Protein AF-A0AA38C090-F1 (afdb_monomer_lite)

Radius of gyration: 19.58 Å; chains: 1; bounding box: 48×39×38 Å

Sequence (57 aa):
TSIRTPTGATPFSLIYGSEVVLPLEVQIPSLHVSLREFVSDEDYRQNRLAQLELLDE

Foldseek 3Di:
DDDDDDPPDDPVCVVPVDDDPDDVCVVDPDPVRVVPVVDDPVRVVVVVVVVVVVVVD

Structure (mmCIF, N/CA/C/O backbone):
data_AF-A0AA38C090-F1
#
_entry.id   AF-A0AA38C090-F1
#
loop_
_atom_site.group_PDB
_atom_site.id
_atom_site.type_symbol
_atom_site.label_atom_id
_atom_site.label_alt_id
_atom_site.label_comp_id
_atom_site.label_asym_id
_atom_site.label_entity_id
_atom_site.label_seq_id
_atom_site.pdbx_PDB_ins_code
_atom_site.Cartn_x
_atom_site.Cartn_y
_atom_site.Cartn_z
_atom_site.occupancy
_atom_site.B_iso_or_equiv
_at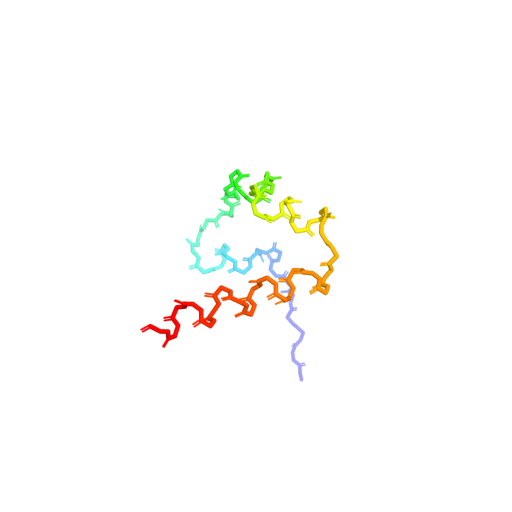om_site.auth_seq_id
_atom_site.auth_comp_id
_atom_site.auth_asym_id
_atom_site.auth_atom_id
_atom_site.pdbx_PDB_model_num
ATOM 1 N N . THR A 1 1 ? 25.356 -25.611 -4.132 1.00 61.38 1 THR A N 1
ATOM 2 C CA . THR A 1 1 ? 24.597 -24.359 -4.346 1.00 61.38 1 THR A CA 1
ATOM 3 C C . THR A 1 1 ? 25.129 -23.703 -5.608 1.00 61.38 1 THR A C 1
ATOM 5 O O . THR A 1 1 ? 26.338 -23.664 -5.781 1.00 61.38 1 THR A O 1
ATOM 8 N N . SER A 1 2 ? 24.266 -23.308 -6.547 1.00 74.00 2 SER A N 1
ATOM 9 C CA . SER A 1 2 ? 24.692 -22.703 -7.822 1.00 74.00 2 SER A CA 1
ATOM 10 C C . SER A 1 2 ? 24.507 -21.189 -7.749 1.00 74.00 2 SER A C 1
ATOM 12 O O . SER A 1 2 ? 23.444 -20.724 -7.339 1.00 74.00 2 SER A O 1
ATOM 14 N N . ILE A 1 3 ? 25.546 -20.433 -8.100 1.00 76.44 3 ILE A N 1
ATOM 15 C CA . ILE A 1 3 ? 25.503 -18.970 -8.158 1.00 76.44 3 ILE A CA 1
ATOM 16 C C . ILE A 1 3 ? 24.756 -18.591 -9.436 1.00 76.44 3 ILE A C 1
ATOM 18 O O . ILE A 1 3 ? 25.192 -18.926 -10.536 1.00 76.44 3 ILE A O 1
ATOM 22 N N . ARG A 1 4 ? 23.617 -17.913 -9.292 1.00 76.69 4 ARG A N 1
ATOM 23 C CA . ARG A 1 4 ? 22.893 -17.325 -10.420 1.00 76.69 4 ARG A CA 1
ATOM 24 C C . ARG A 1 4 ? 23.272 -15.858 -10.554 1.00 76.69 4 ARG A C 1
ATOM 26 O O . ARG A 1 4 ? 23.190 -15.108 -9.585 1.00 76.69 4 ARG A O 1
ATOM 33 N N . THR A 1 5 ? 23.656 -15.461 -11.760 1.00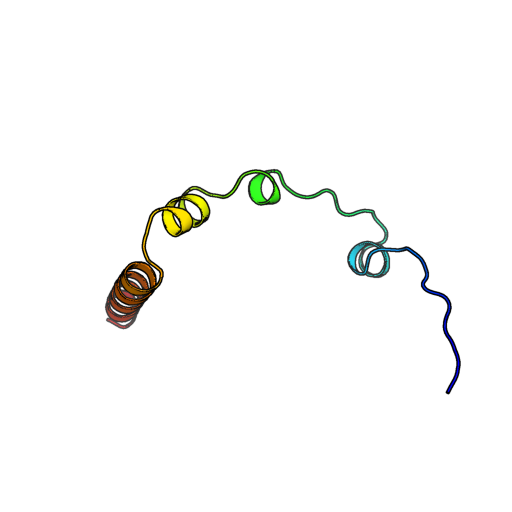 81.81 5 THR A N 1
ATOM 34 C CA . THR A 1 5 ? 23.875 -14.060 -12.120 1.00 81.81 5 THR A CA 1
ATOM 35 C C . THR A 1 5 ? 22.528 -13.330 -12.122 1.00 81.81 5 THR A C 1
ATOM 37 O O . THR A 1 5 ? 21.580 -13.838 -12.729 1.00 81.81 5 THR A O 1
ATOM 40 N N . PRO A 1 6 ? 22.396 -12.173 -11.449 1.00 80.44 6 PRO A N 1
ATOM 41 C CA . PRO A 1 6 ? 21.161 -11.402 -11.487 1.00 80.44 6 PRO A CA 1
ATOM 42 C C . PRO A 1 6 ? 20.910 -10.909 -12.915 1.00 80.44 6 PRO A C 1
ATOM 44 O O . PRO A 1 6 ? 21.801 -10.369 -13.564 1.00 80.44 6 PRO A O 1
ATOM 47 N N . THR A 1 7 ? 19.687 -11.090 -13.405 1.00 80.50 7 THR A N 1
ATOM 48 C CA . THR A 1 7 ? 19.273 -10.729 -14.770 1.00 80.50 7 THR A CA 1
ATOM 49 C C . THR A 1 7 ? 19.136 -9.223 -14.991 1.00 80.50 7 THR A C 1
ATOM 51 O O . THR A 1 7 ? 18.848 -8.806 -16.106 1.00 80.50 7 THR A O 1
ATOM 54 N N . GLY A 1 8 ? 19.295 -8.400 -13.947 1.00 83.62 8 GLY A N 1
ATOM 55 C CA . GLY A 1 8 ? 19.122 -6.942 -14.010 1.00 83.62 8 GLY A CA 1
ATOM 56 C C . GLY A 1 8 ? 17.689 -6.483 -14.316 1.00 83.62 8 GLY A C 1
ATOM 57 O O . GLY A 1 8 ? 17.417 -5.289 -14.309 1.00 83.62 8 GLY A O 1
ATOM 58 N N . ALA A 1 9 ? 16.771 -7.420 -14.558 1.00 83.81 9 ALA A N 1
ATOM 59 C CA . ALA A 1 9 ? 15.369 -7.170 -14.844 1.00 83.81 9 ALA A CA 1
ATOM 60 C C . ALA A 1 9 ? 14.562 -7.019 -13.548 1.00 83.81 9 ALA A C 1
ATOM 62 O O . ALA A 1 9 ? 14.816 -7.711 -12.557 1.00 83.81 9 ALA A O 1
ATOM 63 N N . THR A 1 10 ? 13.559 -6.139 -13.562 1.00 84.69 10 THR A N 1
ATOM 64 C CA . THR A 1 10 ? 12.627 -6.019 -12.436 1.00 84.69 10 THR A CA 1
ATOM 65 C C . THR A 1 10 ? 11.722 -7.257 -12.384 1.00 84.69 10 THR A C 1
ATOM 67 O O . THR A 1 10 ? 11.373 -7.805 -13.432 1.00 84.69 10 THR A O 1
ATOM 70 N N . PRO A 1 11 ? 11.290 -7.719 -11.196 1.00 84.12 11 PRO A N 1
ATOM 71 C CA . PRO A 1 11 ? 10.358 -8.845 -11.099 1.00 84.12 11 PRO A CA 1
ATOM 72 C C . PRO A 1 11 ? 9.095 -8.654 -11.948 1.00 84.12 11 PRO A C 1
ATOM 74 O O . PRO A 1 11 ? 8.591 -9.609 -12.526 1.00 84.12 11 PRO A O 1
ATOM 77 N N . PHE A 1 12 ? 8.620 -7.414 -12.080 1.00 82.00 12 PHE A N 1
ATOM 78 C CA . PHE A 1 12 ? 7.479 -7.090 -12.926 1.00 82.00 12 PHE A CA 1
ATOM 79 C C . PHE A 1 12 ? 7.767 -7.323 -14.412 1.00 82.00 12 PHE A C 1
ATOM 81 O O . PHE A 1 12 ? 6.962 -7.969 -15.076 1.00 82.00 12 PHE A O 1
ATOM 88 N N . SER A 1 13 ? 8.909 -6.865 -14.938 1.00 86.25 13 SER A N 1
ATOM 89 C CA . SER A 1 13 ? 9.219 -7.065 -16.359 1.00 86.25 13 SER A CA 1
ATOM 90 C C . SER A 1 13 ? 9.424 -8.533 -16.715 1.00 86.25 13 SER A C 1
ATOM 92 O O . SER A 1 13 ? 9.091 -8.945 -17.823 1.00 86.25 13 SER A O 1
ATOM 94 N N . LEU A 1 14 ? 9.880 -9.349 -15.762 1.00 86.50 14 LEU A N 1
ATOM 95 C CA . LEU A 1 14 ? 9.949 -10.802 -15.929 1.00 86.50 14 LEU A CA 1
ATOM 96 C C . LEU A 1 14 ? 8.569 -11.471 -15.983 1.00 86.50 14 LEU A C 1
ATOM 98 O O . LEU A 1 14 ? 8.422 -12.484 -16.660 1.00 86.50 14 LEU A O 1
ATOM 102 N N . ILE A 1 15 ? 7.574 -10.933 -15.273 1.00 86.06 15 ILE A N 1
ATOM 103 C CA . ILE A 1 15 ? 6.220 -11.503 -15.220 1.00 86.06 15 ILE A CA 1
ATOM 104 C C . ILE A 1 15 ? 5.368 -11.017 -16.398 1.00 86.06 15 ILE A C 1
ATOM 106 O O . ILE A 1 15 ? 4.652 -11.809 -17.004 1.00 86.06 15 ILE A O 1
ATOM 110 N N . TYR A 1 16 ? 5.449 -9.728 -16.728 1.00 87.00 16 TYR A N 1
ATOM 111 C CA . TYR A 1 16 ? 4.539 -9.075 -17.673 1.00 87.00 16 TYR A CA 1
ATOM 112 C C . TYR A 1 16 ? 5.183 -8.730 -19.023 1.00 87.00 16 TYR A C 1
ATOM 114 O O . TYR A 1 16 ? 4.483 -8.321 -19.943 1.00 87.00 16 TYR A O 1
ATOM 122 N N . GLY A 1 17 ? 6.500 -8.906 -19.176 1.00 84.88 17 GLY A N 1
ATOM 123 C CA . GLY A 1 17 ? 7.206 -8.710 -20.448 1.00 84.88 17 GLY A CA 1
ATOM 124 C C . GLY A 1 17 ? 7.442 -7.250 -20.849 1.00 84.88 17 GLY A C 1
ATOM 125 O O . GLY A 1 17 ? 7.967 -7.002 -21.932 1.00 84.88 17 GLY A O 1
ATOM 126 N N . SER A 1 18 ? 7.090 -6.285 -19.997 1.00 83.88 18 SER A N 1
ATOM 127 C CA . SER A 1 18 ? 7.316 -4.854 -20.221 1.00 83.88 18 SER A CA 1
ATOM 128 C C . SER A 1 18 ? 7.925 -4.187 -18.992 1.00 83.88 18 SER A C 1
ATOM 130 O O . SER A 1 18 ? 7.763 -4.654 -17.863 1.00 83.88 18 SER A O 1
ATOM 132 N N . GLU A 1 19 ? 8.614 -3.067 -19.191 1.00 80.94 19 GLU A N 1
ATOM 133 C CA . GLU A 1 19 ? 9.032 -2.227 -18.069 1.00 80.94 19 GLU A CA 1
ATOM 134 C C . GLU A 1 19 ? 7.816 -1.659 -17.324 1.00 80.94 19 GLU A C 1
ATOM 136 O O . GLU A 1 19 ? 6.741 -1.462 -17.900 1.00 80.94 19 GLU A O 1
ATOM 141 N N . VAL A 1 20 ? 7.983 -1.425 -16.020 1.00 78.88 20 VAL A N 1
ATOM 142 C CA . VAL A 1 20 ? 6.950 -0.799 -15.190 1.00 78.88 20 VAL A CA 1
ATOM 143 C C . VAL A 1 20 ? 6.866 0.673 -15.565 1.00 78.88 20 VAL A C 1
ATOM 145 O O . VAL A 1 20 ? 7.774 1.442 -15.257 1.00 78.88 20 VAL A O 1
ATOM 148 N N . VAL A 1 21 ? 5.748 1.085 -16.155 1.00 76.12 21 VAL A N 1
ATOM 149 C CA . VAL A 1 21 ? 5.359 2.497 -16.165 1.00 76.12 21 VAL A CA 1
ATOM 150 C C . VAL A 1 21 ? 4.639 2.754 -14.848 1.00 76.12 21 VAL A C 1
ATOM 152 O O . VAL A 1 21 ? 3.503 2.324 -14.662 1.00 76.12 21 VAL A O 1
ATOM 155 N N . LEU A 1 22 ? 5.332 3.380 -13.894 1.00 76.19 22 LEU A N 1
ATOM 156 C CA . LEU A 1 22 ? 4.733 3.709 -12.603 1.00 76.19 22 LEU A CA 1
ATOM 157 C C . LEU A 1 22 ? 3.603 4.734 -12.812 1.00 76.19 22 LEU A C 1
ATOM 159 O O . LEU A 1 22 ? 3.865 5.782 -13.408 1.00 76.19 22 LEU A O 1
ATOM 163 N N . PRO A 1 23 ? 2.379 4.465 -12.319 1.00 70.12 23 PRO A N 1
ATOM 164 C CA . PRO A 1 23 ? 1.287 5.432 -12.347 1.00 70.12 23 PRO A CA 1
ATOM 165 C C . PRO A 1 23 ? 1.666 6.717 -11.602 1.00 70.12 23 PRO A C 1
ATOM 167 O O . PRO A 1 23 ? 2.464 6.686 -10.657 1.00 70.12 23 PRO A O 1
ATOM 170 N N . LEU A 1 24 ? 1.070 7.845 -11.996 1.00 67.69 24 LEU A N 1
ATOM 171 C CA . LEU A 1 24 ? 1.336 9.138 -11.361 1.00 67.69 24 LEU A CA 1
ATOM 172 C C . LEU A 1 24 ? 0.967 9.113 -9.872 1.00 67.69 24 LEU A C 1
ATOM 174 O O . LEU A 1 24 ? 1.619 9.775 -9.083 1.00 67.69 24 LEU A O 1
ATOM 178 N N . GLU A 1 25 ? -0.001 8.292 -9.474 1.00 61.72 25 GLU A N 1
ATOM 179 C CA . GLU A 1 25 ? -0.439 8.069 -8.093 1.00 61.72 25 GLU A CA 1
ATOM 180 C C . GLU A 1 25 ? 0.629 7.405 -7.206 1.00 61.72 25 GLU A C 1
ATOM 182 O O . GLU A 1 25 ? 0.527 7.442 -5.982 1.00 61.72 25 GLU A O 1
ATOM 187 N N . VAL A 1 26 ? 1.649 6.776 -7.805 1.00 66.06 26 VAL A N 1
ATOM 188 C CA . VAL A 1 26 ? 2.816 6.257 -7.071 1.00 66.06 26 VAL A CA 1
ATOM 189 C C . VAL A 1 26 ? 3.895 7.335 -6.921 1.00 66.06 26 VAL A C 1
ATOM 191 O O . VAL A 1 26 ? 4.659 7.307 -5.962 1.00 66.06 26 VAL A O 1
ATOM 194 N N . GLN A 1 27 ? 3.958 8.296 -7.847 1.00 70.94 27 GLN A N 1
ATOM 195 C CA . GLN A 1 27 ? 4.887 9.435 -7.783 1.00 70.94 27 GLN A CA 1
ATO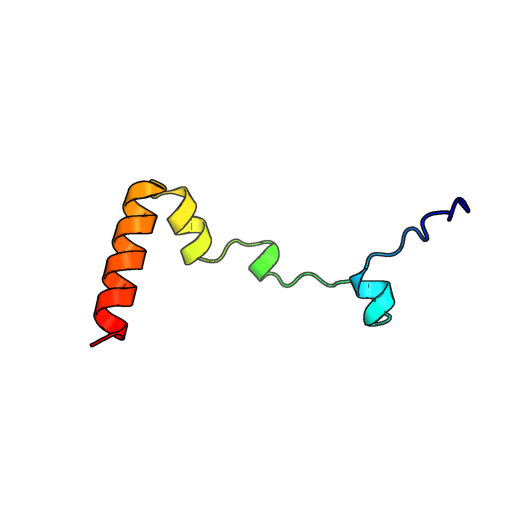M 196 C C . GLN A 1 27 ? 4.337 10.593 -6.944 1.00 70.94 27 GLN A C 1
ATOM 198 O O . GLN A 1 27 ? 5.091 11.259 -6.240 1.00 70.94 27 GLN A O 1
ATOM 203 N N . ILE A 1 28 ? 3.030 10.828 -7.018 1.00 78.00 28 ILE A N 1
ATOM 204 C CA . ILE A 1 28 ? 2.295 11.816 -6.244 1.00 78.00 28 ILE A CA 1
ATOM 205 C C . ILE A 1 28 ? 1.540 11.050 -5.163 1.00 78.00 28 ILE A C 1
ATOM 207 O O . ILE A 1 28 ? 0.606 10.314 -5.494 1.00 78.00 28 ILE A O 1
ATOM 211 N N . PRO A 1 29 ? 1.907 11.211 -3.882 1.00 74.06 29 PRO A N 1
ATOM 212 C CA . PRO A 1 29 ? 1.163 10.579 -2.810 1.00 74.06 29 PRO A CA 1
ATOM 213 C C . PRO A 1 29 ? -0.299 11.029 -2.875 1.00 74.06 29 PRO A C 1
ATOM 215 O O . PRO A 1 29 ? -0.608 12.210 -3.028 1.00 74.06 29 PRO A O 1
ATOM 218 N N . SER A 1 30 ? -1.216 10.065 -2.790 1.00 78.38 30 SER A N 1
ATOM 219 C CA . SER A 1 30 ? -2.644 10.376 -2.707 1.00 78.38 30 SER A CA 1
ATOM 220 C C . SER A 1 30 ? -2.935 11.263 -1.492 1.00 78.38 30 SER A C 1
ATOM 222 O O . SER A 1 30 ? -2.222 11.191 -0.492 1.00 78.38 30 SER A O 1
ATOM 224 N N . LEU A 1 31 ? -4.035 12.023 -1.522 1.00 77.75 31 LE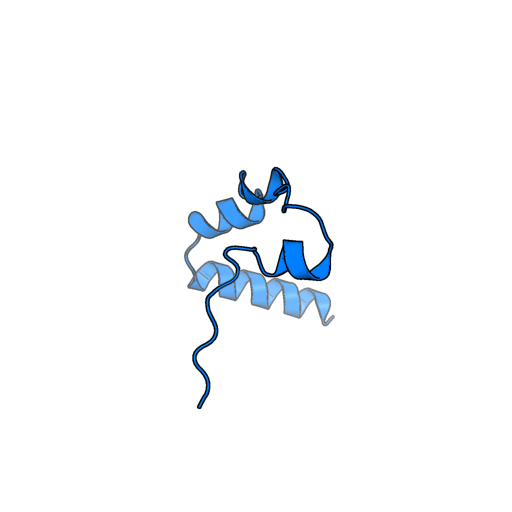U A N 1
ATOM 225 C CA . LEU A 1 31 ? -4.453 12.867 -0.392 1.00 77.75 31 LEU A CA 1
ATOM 226 C C . LEU A 1 31 ? -4.493 12.105 0.940 1.00 77.75 31 LEU A C 1
ATOM 228 O O . LEU A 1 31 ? -4.099 12.651 1.963 1.00 77.75 31 LEU A O 1
ATOM 232 N N . HIS A 1 32 ? -4.914 10.837 0.935 1.00 71.00 32 HIS A N 1
ATOM 233 C CA . HIS A 1 32 ? -4.905 9.998 2.134 1.00 71.00 32 HIS A CA 1
ATOM 234 C C . HIS A 1 32 ? -3.494 9.664 2.621 1.00 71.00 32 HIS A C 1
ATOM 236 O O . HIS A 1 32 ? -3.255 9.662 3.825 1.00 71.00 32 HIS A O 1
ATOM 242 N N . VAL A 1 33 ? -2.570 9.366 1.706 1.00 78.00 33 VAL A N 1
ATOM 243 C CA . VAL A 1 33 ? -1.172 9.062 2.044 1.00 78.00 33 VAL A CA 1
ATOM 244 C C . VAL A 1 33 ? -0.465 10.322 2.536 1.00 78.00 33 VAL A C 1
ATOM 246 O O . VAL A 1 33 ? 0.188 10.269 3.568 1.00 78.00 33 VAL A O 1
ATOM 249 N N . SER A 1 34 ? -0.677 11.463 1.881 1.00 81.19 34 SER A N 1
ATOM 250 C CA . SER A 1 34 ? -0.157 12.749 2.350 1.00 81.19 34 SER A CA 1
ATOM 251 C C . SER A 1 34 ? -0.736 13.133 3.708 1.00 81.19 34 SER A C 1
ATOM 253 O O . SER A 1 34 ? 0.006 13.544 4.587 1.00 81.19 34 SER A O 1
ATOM 255 N N . LEU A 1 35 ? -2.043 12.957 3.931 1.00 80.44 35 LEU A N 1
ATOM 256 C CA . LEU A 1 35 ? -2.660 13.255 5.226 1.00 80.44 35 LEU A CA 1
ATOM 257 C C . LEU A 1 35 ? -2.101 12.369 6.348 1.00 80.44 35 LEU A C 1
ATOM 259 O O . LEU A 1 35 ? -1.958 12.850 7.467 1.00 80.44 35 LEU A O 1
ATOM 263 N N . ARG A 1 36 ? -1.739 11.109 6.058 1.00 76.25 36 ARG A N 1
ATOM 264 C CA . ARG A 1 36 ? -1.048 10.245 7.030 1.00 76.25 36 ARG A CA 1
ATOM 265 C C . ARG A 1 36 ? 0.298 10.813 7.475 1.00 76.25 36 ARG A C 1
ATOM 267 O O . ARG A 1 36 ? 0.654 10.600 8.620 1.00 76.25 36 ARG A O 1
ATOM 274 N N . GLU A 1 37 ? 1.023 11.540 6.626 1.00 77.44 37 GLU A N 1
ATOM 275 C CA . GLU A 1 37 ? 2.293 12.173 7.024 1.00 77.44 37 GLU A CA 1
ATOM 276 C C . GLU A 1 37 ? 2.091 13.337 8.010 1.00 77.44 37 GLU A C 1
ATOM 278 O O . GLU A 1 37 ? 2.998 13.667 8.771 1.00 77.44 37 GLU A O 1
ATOM 283 N N . PHE A 1 38 ? 0.904 13.954 8.020 1.00 76.81 38 PHE A N 1
ATOM 284 C CA . PHE A 1 38 ? 0.569 15.081 8.898 1.00 76.81 38 PHE A CA 1
ATOM 285 C C . PHE A 1 38 ? -0.123 14.671 10.205 1.00 76.81 38 PHE A C 1
ATOM 287 O O . PHE A 1 38 ? -0.369 15.526 11.057 1.00 76.81 38 PHE A O 1
ATOM 294 N N . VAL A 1 39 ? -0.459 13.391 10.370 1.00 81.38 39 VAL A N 1
ATOM 295 C CA . VAL A 1 39 ? -1.172 12.858 11.537 1.00 81.38 39 VAL A CA 1
ATOM 296 C C . VAL A 1 39 ? -0.248 11.888 12.266 1.00 81.38 39 VAL A C 1
ATOM 298 O O . VAL A 1 39 ? 0.515 11.164 11.635 1.00 81.38 39 VAL A O 1
ATOM 301 N N . SER A 1 40 ? -0.285 11.873 13.601 1.00 84.94 40 SER A N 1
ATOM 302 C CA . SER A 1 40 ? 0.519 10.910 14.355 1.00 84.94 40 SER A CA 1
ATOM 303 C C . SER A 1 40 ? 0.058 9.475 14.064 1.00 84.94 40 SER A C 1
ATOM 305 O O . SER A 1 40 ? -1.129 9.229 13.833 1.00 84.94 40 SER A O 1
ATOM 307 N N . ASP A 1 41 ? 0.979 8.508 14.091 1.00 82.38 41 ASP A N 1
ATOM 308 C CA . ASP A 1 41 ? 0.642 7.096 13.847 1.00 82.38 41 ASP A CA 1
ATOM 309 C C . ASP A 1 41 ? -0.445 6.578 14.806 1.00 82.38 41 ASP A C 1
ATOM 311 O O . ASP A 1 41 ? -1.268 5.740 14.426 1.00 82.38 41 ASP A O 1
ATOM 315 N N . GLU A 1 42 ? -0.475 7.096 16.0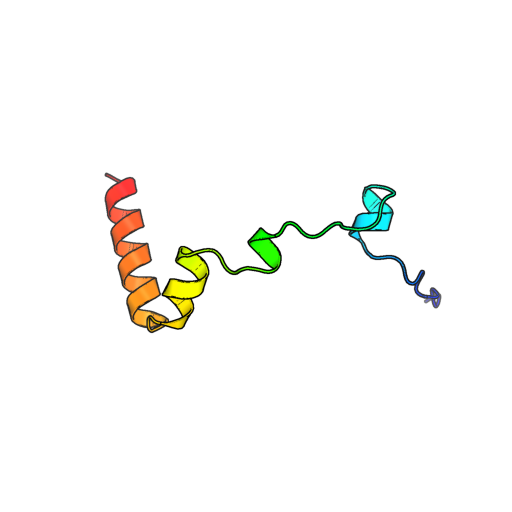38 1.00 85.50 42 GLU A N 1
ATOM 316 C CA . GLU A 1 42 ? -1.472 6.727 17.042 1.00 85.50 42 GLU A CA 1
ATOM 317 C C . GLU A 1 42 ? -2.854 7.283 16.683 1.00 85.50 42 GLU A C 1
ATOM 319 O O . GLU A 1 42 ? -3.821 6.524 16.617 1.00 85.50 42 GLU A O 1
ATOM 324 N N . ASP A 1 43 ? -2.947 8.571 16.340 1.00 84.62 43 ASP A N 1
ATOM 325 C CA . ASP A 1 43 ? -4.207 9.188 15.908 1.00 84.62 43 ASP A CA 1
ATOM 326 C C . ASP A 1 43 ? -4.743 8.522 14.630 1.00 84.62 43 ASP A C 1
ATOM 328 O O . ASP A 1 43 ? -5.948 8.287 14.492 1.00 84.62 43 ASP A O 1
ATOM 332 N N . TYR A 1 44 ? -3.847 8.153 13.706 1.00 83.69 44 TYR A N 1
ATOM 333 C CA . TYR A 1 44 ? -4.207 7.421 12.495 1.00 83.69 44 TYR A CA 1
ATOM 334 C C . TYR A 1 44 ? -4.788 6.035 12.812 1.00 83.69 44 TYR A C 1
ATOM 336 O O . TYR A 1 44 ? -5.814 5.642 12.244 1.00 83.69 44 TYR A O 1
ATOM 344 N N . ARG A 1 45 ? -4.157 5.291 13.731 1.00 85.00 45 ARG A N 1
ATOM 345 C CA . ARG A 1 45 ? -4.653 3.984 14.183 1.00 85.00 45 ARG A CA 1
ATOM 346 C C . ARG A 1 45 ? -6.024 4.096 14.836 1.00 85.00 45 ARG A C 1
ATOM 348 O O . ARG A 1 45 ? -6.897 3.307 14.486 1.00 85.00 45 ARG A O 1
ATOM 355 N N . GLN A 1 46 ? -6.220 5.064 15.729 1.00 89.31 46 GLN A N 1
ATOM 356 C CA . GLN A 1 46 ? -7.500 5.271 16.411 1.00 89.31 46 GLN A CA 1
ATOM 357 C C . GLN A 1 46 ? -8.618 5.605 15.416 1.00 89.31 46 GLN A C 1
ATOM 359 O O . GLN A 1 46 ? -9.677 4.982 15.439 1.00 89.31 46 GLN A O 1
ATOM 364 N N . ASN A 1 47 ? -8.363 6.513 14.469 1.00 86.62 47 ASN A N 1
ATOM 365 C CA . ASN A 1 47 ? -9.347 6.878 13.448 1.00 86.62 47 ASN A CA 1
ATOM 366 C C . ASN A 1 47 ? -9.694 5.686 12.539 1.00 86.62 47 ASN A C 1
ATOM 368 O O . ASN A 1 47 ? -10.858 5.455 12.218 1.00 86.62 47 ASN A O 1
ATOM 372 N N . ARG A 1 48 ? -8.694 4.870 12.175 1.00 85.69 48 ARG A N 1
ATOM 373 C CA . ARG A 1 48 ? -8.915 3.648 11.392 1.00 85.69 48 ARG A CA 1
ATOM 374 C C . ARG A 1 48 ? -9.728 2.603 12.156 1.00 85.69 48 ARG A C 1
ATOM 376 O O . ARG A 1 48 ? -10.532 1.920 11.534 1.00 85.69 48 ARG A O 1
ATOM 383 N N . LEU A 1 49 ? -9.508 2.453 13.462 1.00 90.25 4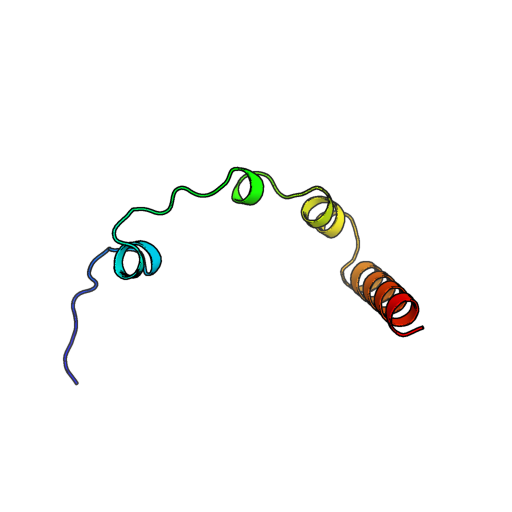9 LEU A N 1
ATOM 384 C CA . LEU A 1 49 ? -10.296 1.543 14.296 1.00 90.25 49 LEU A CA 1
ATOM 385 C C . LEU A 1 49 ? -11.755 2.000 14.371 1.00 90.25 49 LEU A C 1
ATOM 387 O O . LEU A 1 49 ? -12.636 1.204 14.077 1.00 90.25 49 LEU A O 1
ATOM 391 N N . ALA A 1 50 ? -11.997 3.288 14.616 1.00 90.88 50 ALA A N 1
ATOM 392 C CA . ALA A 1 50 ? -13.348 3.848 14.635 1.00 90.88 50 ALA A CA 1
ATOM 393 C C . ALA A 1 50 ? -14.083 3.690 13.287 1.00 90.88 50 ALA A C 1
ATOM 395 O O . ALA A 1 50 ? -15.274 3.400 13.252 1.00 90.88 50 ALA A O 1
ATOM 396 N N . GLN A 1 51 ? -13.377 3.845 12.160 1.00 87.38 51 GLN A N 1
ATOM 397 C CA . GLN A 1 51 ? -13.950 3.598 10.830 1.00 87.38 51 GLN A CA 1
ATOM 398 C C . GLN A 1 51 ? -14.335 2.134 10.608 1.00 87.38 51 GLN A C 1
ATOM 400 O O . GLN A 1 51 ? -15.311 1.869 9.917 1.00 87.38 51 GLN A O 1
ATOM 405 N N . LEU A 1 52 ? -13.555 1.195 11.147 1.00 89.44 52 LEU A N 1
ATOM 406 C CA . LEU A 1 52 ? -13.845 -0.234 11.040 1.00 89.44 52 LEU A CA 1
ATOM 407 C C . LEU A 1 52 ? -15.025 -0.624 11.930 1.00 89.44 52 LEU A C 1
ATOM 409 O O . LEU A 1 52 ? -15.904 -1.330 11.459 1.00 89.44 52 LEU A O 1
ATOM 413 N N . GLU A 1 53 ? -15.091 -0.097 13.154 1.00 91.62 53 GLU A N 1
ATOM 414 C CA . GLU A 1 53 ? -16.241 -0.294 14.048 1.00 91.62 53 GLU A CA 1
ATOM 415 C C . GLU A 1 53 ? -17.551 0.186 13.408 1.00 91.62 53 GLU A C 1
ATOM 417 O O . GLU A 1 53 ? -18.572 -0.477 13.536 1.00 91.62 53 GLU A O 1
ATOM 422 N N . LEU A 1 54 ? -17.513 1.287 12.650 1.00 91.12 54 LEU A N 1
ATOM 423 C CA . LEU A 1 54 ? -18.677 1.825 11.938 1.00 91.12 54 LEU A CA 1
ATOM 424 C C . LEU A 1 54 ? -19.071 1.021 10.682 1.00 91.12 54 LEU A C 1
ATOM 426 O O . LEU A 1 54 ? -20.169 1.203 10.168 1.00 91.12 54 LEU A O 1
ATOM 430 N N . LEU A 1 55 ? -18.173 0.183 10.154 1.00 88.81 55 LEU A N 1
ATOM 431 C CA . LEU A 1 55 ? -18.446 -0.720 9.026 1.00 88.81 55 LEU A CA 1
ATOM 432 C C . LEU A 1 55 ? -18.879 -2.120 9.478 1.00 88.81 55 LEU A C 1
ATOM 434 O O . LEU A 1 55 ? -19.430 -2.865 8.669 1.00 88.81 55 LEU A O 1
ATOM 438 N N . ASP A 1 56 ? -18.577 -2.476 10.727 1.00 76.94 56 ASP A N 1
ATOM 439 C CA . ASP A 1 56 ? -18.995 -3.729 11.356 1.00 76.94 56 ASP A CA 1
ATOM 440 C C . ASP A 1 56 ? -20.435 -3.652 11.927 1.00 76.94 56 ASP A C 1
ATOM 442 O O . ASP A 1 56 ? -21.005 -4.698 12.250 1.00 76.94 56 ASP A O 1
ATOM 446 N N . GLU A 1 57 ? -21.033 -2.451 12.016 1.00 57.59 57 GLU A N 1
ATOM 447 C CA . GLU A 1 57 ? -22.484 -2.218 12.220 1.00 57.59 57 GLU A CA 1
ATOM 448 C C . GLU A 1 57 ? -23.288 -2.285 10.908 1.00 57.59 57 GLU A C 1
ATOM 450 O O . GLU A 1 57 ? -24.372 -2.921 10.926 1.00 57.59 57 GLU A O 1
#

pLDDT: mean 80.27, std 7.54, range [57.59, 91.62]

Secondary structure (DSSP, 8-state):
-PPPPP----HHHHHHSS-----HHHHS--HHHHHHHHS-HHHHHHHHHHHHHHHH-

Organism: Taxus chinensis (NCBI:txid29808)